Protein AF-A0A1B6AE08-F1 (afdb_monomer)

Secondary structure (DSSP, 8-state):
--------GGG-TTPEEE-TTS-EEEEEEEEEE-TTT--EEEEEEE--SS-----EEE-TT-EEETTEEE-SS-HHHHHTSPP---SS---HHHHHHHHHHHTPPPTT-S---

Nearest PDB structures (foldseek):
  3htr-assembly1_B  TM=7.223E-01  e=6.318E-05  Rhodopseudomonas palustris
  3htr-assembly1_A  TM=7.020E-01  e=1.209E-04  Rhodopseudomonas palustris
  8onw-assembly2_C  TM=7.623E-01  e=2.470E-04  Archaeoglobus fulgidus
  8qzo-assembly3_D  TM=7.519E-01  e=1.972E-03  Archaeoglobus fulgidus
  8qzo-assembly2_B  TM=7.623E-01  e=3.537E-03  Archaeoglobus fulgidus

Radius of gyration: 14.33 Å; Cα contacts (8 Å, |Δi|>4): 167; chains: 1; bounding box: 31×38×47 Å

Foldseek 3Di:
DDDPPDDDVVLQFQAFEAEPVRHTQATWHDFAADPPPRHTFWTFGDRDDDDDAGFIATCVVWDDDPRYIYGHHDSVLRVPHDGDPDDPHCDPVNVVSRCVSVVHDDDQPPDDD

pLDDT: mean 80.39, std 15.84, range [36.41, 95.0]

Sequence (113 aa):
MTAPRSDAPQRLTGLRVVDVHGTKVGTVQQVYRDDATNAPEWITVRTGLLGLKEPFVPLAGARRTGDELHVPHTRGTIRSAPRIDTTDHLDPSAETRLYDHYGIPRPGASGPG

Solvent-accessible surface area (backbone atoms only — not comparable to full-atom values): 7007 Å² total; per-residue (Å²): 134,84,74,83,89,76,81,64,72,85,72,49,57,72,23,36,32,24,20,64,83,71,45,79,52,34,31,30,64,46,78,42,55,40,88,90,77,68,43,72,40,37,31,27,30,46,59,64,98,84,64,98,58,55,30,60,42,65,44,74,80,40,44,79,56,94,66,32,36,38,26,80,45,47,56,64,62,39,73,67,37,75,88,73,97,63,93,87,64,84,50,73,72,59,46,49,54,48,30,64,73,69,71,49,84,62,87,70,76,74,68,84,129

Structure (mmCIF, N/CA/C/O backbone):
data_AF-A0A1B6AE08-F1
#
_entry.id   AF-A0A1B6AE08-F1
#
loop_
_atom_site.group_PDB
_atom_site.id
_atom_site.type_symbol
_atom_site.label_atom_id
_atom_site.label_alt_id
_atom_site.label_comp_id
_atom_site.label_asym_id
_atom_site.label_entity_id
_atom_site.label_seq_id
_atom_site.pdbx_PDB_ins_code
_atom_site.Cartn_x
_atom_site.Cartn_y
_atom_site.Cartn_z
_atom_site.occupancy
_atom_site.B_iso_or_equiv
_atom_site.auth_seq_id
_atom_site.auth_comp_id
_atom_site.auth_asym_id
_atom_site.auth_atom_id
_atom_site.pdbx_PDB_model_num
ATOM 1 N N . MET A 1 1 ? -16.002 26.349 -11.271 1.00 42.97 1 MET A N 1
ATOM 2 C CA . MET A 1 1 ? -16.092 25.617 -9.990 1.00 42.97 1 MET A CA 1
ATOM 3 C C . MET A 1 1 ? -14.791 24.853 -9.810 1.00 42.97 1 MET A C 1
ATOM 5 O O . MET A 1 1 ? -14.484 23.993 -10.622 1.00 42.97 1 MET A O 1
ATOM 9 N N . THR A 1 2 ? -13.974 25.261 -8.843 1.00 42.72 2 THR A N 1
ATOM 10 C CA . THR A 1 2 ? -12.651 24.686 -8.561 1.00 42.72 2 THR A CA 1
ATOM 11 C C . THR A 1 2 ? -12.822 23.285 -7.980 1.00 42.72 2 THR A C 1
ATOM 13 O O . THR A 1 2 ? -13.347 23.149 -6.878 1.00 42.72 2 THR A O 1
ATOM 16 N N . ALA A 1 3 ? -12.407 22.244 -8.706 1.00 41.97 3 ALA A N 1
ATOM 17 C CA . ALA A 1 3 ? -12.255 20.916 -8.117 1.00 41.97 3 ALA A CA 1
ATOM 18 C C . ALA A 1 3 ? -11.240 21.016 -6.964 1.00 41.97 3 ALA A C 1
ATOM 20 O O . ALA A 1 3 ? -10.190 21.643 -7.158 1.00 41.97 3 ALA A O 1
ATOM 21 N N . PRO A 1 4 ? -11.505 20.454 -5.773 1.00 46.47 4 PRO A N 1
ATOM 22 C CA . PRO A 1 4 ? -10.515 20.462 -4.710 1.00 46.47 4 PRO A CA 1
ATOM 23 C C . PRO A 1 4 ? -9.311 19.624 -5.158 1.00 46.47 4 PRO A C 1
ATOM 25 O O . PRO A 1 4 ? -9.337 18.397 -5.136 1.00 46.47 4 PRO A O 1
ATOM 28 N N . ARG A 1 5 ? -8.235 20.295 -5.590 1.00 53.47 5 ARG A N 1
ATOM 29 C CA . ARG A 1 5 ? -6.893 19.709 -5.681 1.00 53.47 5 ARG A CA 1
ATOM 30 C C . ARG A 1 5 ? -6.442 19.437 -4.253 1.00 53.47 5 ARG A C 1
ATOM 32 O O . ARG A 1 5 ? -5.875 20.311 -3.603 1.00 53.47 5 ARG A O 1
ATOM 39 N N . SER A 1 6 ? -6.786 18.286 -3.699 1.00 49.91 6 SER A N 1
ATOM 40 C CA . SER A 1 6 ? -6.437 17.979 -2.312 1.00 49.91 6 SER A CA 1
ATOM 41 C C . SER A 1 6 ? -6.176 16.498 -2.119 1.00 49.91 6 SER A C 1
ATOM 43 O O . SER A 1 6 ? -6.814 15.869 -1.291 1.00 49.91 6 SER A O 1
ATOM 45 N N . ASP A 1 7 ? -5.198 15.953 -2.837 1.00 53.66 7 ASP A N 1
ATOM 46 C CA . ASP A 1 7 ? -4.540 14.732 -2.376 1.00 53.66 7 ASP A CA 1
ATOM 47 C C . ASP A 1 7 ? -3.035 14.855 -2.626 1.00 53.66 7 ASP A C 1
ATOM 49 O O . ASP A 1 7 ? -2.493 14.474 -3.659 1.00 53.66 7 ASP A O 1
ATOM 53 N N . ALA A 1 8 ? -2.362 15.553 -1.707 1.00 53.75 8 ALA A N 1
ATOM 54 C CA . ALA A 1 8 ? -0.910 15.573 -1.696 1.00 53.75 8 ALA A CA 1
ATOM 55 C C . ALA A 1 8 ? -0.424 14.226 -1.115 1.00 53.75 8 ALA A C 1
ATOM 57 O O . ALA A 1 8 ? -0.787 13.925 0.027 1.00 53.75 8 ALA A O 1
ATOM 58 N N . PRO A 1 9 ? 0.428 13.457 -1.822 1.00 53.12 9 PRO A N 1
ATOM 59 C CA . PRO A 1 9 ? 0.909 12.122 -1.417 1.00 53.12 9 PRO A CA 1
ATOM 60 C C . PRO A 1 9 ? 1.508 12.049 -0.007 1.00 53.12 9 PRO A C 1
ATOM 62 O O . PRO A 1 9 ? 1.477 11.013 0.650 1.00 53.12 9 PRO A O 1
ATOM 65 N N . GLN A 1 10 ? 2.020 13.176 0.490 1.00 55.88 10 GLN A N 1
ATOM 66 C CA . GLN A 1 10 ? 2.601 13.328 1.826 1.00 55.88 10 GLN A CA 1
ATOM 67 C C . GLN A 1 10 ? 1.577 13.151 2.966 1.00 55.88 10 GLN A C 1
ATOM 69 O O . GLN A 1 10 ? 1.960 13.100 4.129 1.00 55.88 10 GLN A O 1
ATOM 74 N N . ARG A 1 11 ? 0.275 13.060 2.658 1.00 71.81 11 ARG A N 1
ATOM 75 C CA . ARG A 1 11 ? -0.799 12.909 3.652 1.00 71.81 11 ARG A CA 1
ATOM 76 C C . ARG A 1 11 ? -1.235 11.460 3.891 1.00 71.81 11 ARG A C 1
ATOM 78 O O . ARG A 1 11 ? -2.266 11.270 4.540 1.00 71.81 11 ARG A O 1
ATOM 85 N N . LEU A 1 12 ? -0.527 10.472 3.335 1.00 84.12 12 LEU A N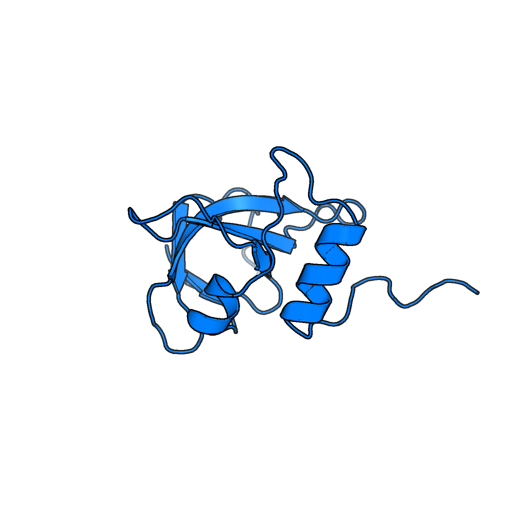 1
ATOM 86 C CA . LEU A 1 12 ? -0.862 9.054 3.509 1.00 84.12 12 LEU A CA 1
ATOM 87 C C . LEU A 1 12 ? -0.197 8.428 4.740 1.00 84.12 12 LEU A C 1
ATOM 89 O O . LEU A 1 12 ? -0.774 7.525 5.341 1.00 84.12 12 LEU A O 1
ATOM 93 N N . THR A 1 13 ? 0.978 8.910 5.148 1.00 90.12 13 THR A N 1
ATOM 94 C CA . THR A 1 13 ? 1.669 8.410 6.343 1.00 90.12 13 THR A CA 1
ATOM 95 C C . THR A 1 13 ? 0.804 8.582 7.591 1.00 90.12 13 THR A C 1
ATOM 97 O O . THR A 1 13 ? 0.214 9.637 7.814 1.00 90.12 13 THR A O 1
ATOM 100 N N . GLY A 1 14 ? 0.716 7.533 8.412 1.00 89.88 14 GLY A N 1
ATOM 101 C CA . GLY A 1 14 ? -0.111 7.515 9.619 1.00 89.88 14 GLY A CA 1
ATOM 102 C C . GLY A 1 14 ? -1.583 7.147 9.397 1.00 89.88 14 GLY A C 1
ATOM 103 O O . GLY A 1 14 ? -2.279 6.878 10.378 1.00 89.88 14 GLY A O 1
ATOM 104 N N . LEU A 1 15 ? -2.064 7.059 8.149 1.00 93.44 15 LEU A N 1
ATOM 105 C CA . LEU A 1 15 ? -3.433 6.616 7.870 1.00 93.44 15 LEU A CA 1
ATOM 106 C C . LEU A 1 15 ? -3.639 5.144 8.241 1.00 93.44 15 LEU A C 1
ATOM 108 O O . LEU A 1 15 ? -2.726 4.316 8.150 1.00 93.44 15 LEU A O 1
ATOM 112 N N . ARG A 1 16 ? -4.866 4.796 8.638 1.00 94.25 16 ARG A N 1
ATOM 113 C CA . ARG A 1 16 ? -5.253 3.402 8.888 1.00 94.25 16 ARG A CA 1
ATOM 114 C C . ARG A 1 16 ? -5.500 2.696 7.565 1.00 94.25 16 ARG A C 1
ATOM 116 O O . ARG A 1 16 ? -6.348 3.129 6.796 1.00 94.25 16 ARG A O 1
ATOM 123 N N . VAL A 1 17 ? -4.813 1.587 7.327 1.00 94.94 17 VAL A N 1
ATOM 124 C CA . VAL A 1 17 ? -5.056 0.767 6.137 1.00 94.94 17 VAL A CA 1
ATOM 125 C C . VAL A 1 17 ? -6.177 -0.220 6.420 1.00 94.94 17 VAL A C 1
ATOM 127 O O . VAL A 1 17 ? -6.123 -0.970 7.404 1.00 94.94 17 VAL A O 1
ATOM 130 N N . VAL A 1 18 ? -7.177 -0.209 5.547 1.00 95.00 18 VAL A N 1
ATOM 131 C CA . VAL A 1 18 ? -8.376 -1.042 5.600 1.00 95.00 18 VAL A CA 1
ATOM 132 C C . VAL A 1 18 ? -8.448 -1.862 4.316 1.00 95.00 18 VAL A C 1
ATOM 134 O O . VAL A 1 18 ? -8.222 -1.336 3.229 1.00 95.00 18 VAL A O 1
ATOM 137 N N . ASP A 1 19 ? -8.700 -3.159 4.447 1.00 94.75 19 ASP A N 1
ATOM 138 C CA . ASP A 1 19 ? -8.770 -4.081 3.316 1.00 94.75 19 ASP A CA 1
ATOM 139 C C . ASP A 1 19 ? -10.125 -4.015 2.587 1.00 94.75 19 ASP A C 1
ATOM 141 O O . ASP A 1 19 ? -11.057 -3.339 3.028 1.00 94.75 19 ASP A O 1
ATOM 145 N N . VAL A 1 20 ? -10.248 -4.759 1.486 1.00 93.94 20 VAL A N 1
ATOM 146 C CA . VAL A 1 20 ? -11.472 -4.814 0.660 1.00 93.94 20 VAL A CA 1
ATOM 147 C C . VAL A 1 20 ? -12.732 -5.266 1.423 1.00 93.94 20 VAL A C 1
ATOM 149 O O . VAL A 1 20 ? -13.849 -4.991 0.994 1.00 93.94 20 VAL A O 1
ATOM 152 N N . HIS A 1 21 ? -12.578 -5.937 2.566 1.00 94.19 21 HIS A N 1
ATOM 153 C CA . HIS A 1 21 ? -13.678 -6.389 3.418 1.00 94.19 21 HIS A CA 1
ATOM 154 C C . HIS A 1 21 ? -13.969 -5.429 4.581 1.00 94.19 21 HIS A C 1
ATOM 156 O O . HIS A 1 21 ? -14.772 -5.756 5.453 1.00 94.19 21 HIS A O 1
ATOM 162 N N . GLY A 1 22 ? -13.313 -4.267 4.641 1.00 92.75 22 GLY A N 1
ATOM 163 C CA . GLY A 1 22 ? -13.437 -3.342 5.768 1.00 92.75 22 GLY A CA 1
ATOM 164 C C . GLY A 1 22 ? -12.602 -3.752 6.988 1.00 92.75 22 GLY A C 1
ATOM 165 O O . GLY A 1 22 ? -12.768 -3.193 8.073 1.00 92.75 22 GLY A O 1
ATOM 166 N N . THR A 1 23 ? -11.695 -4.724 6.850 1.00 93.00 23 THR A N 1
ATOM 167 C CA . THR A 1 23 ? -10.861 -5.206 7.955 1.00 93.00 23 THR A CA 1
ATOM 168 C C . THR A 1 23 ? -9.612 -4.347 8.102 1.00 93.00 23 THR A C 1
ATOM 170 O O . THR A 1 23 ? -8.851 -4.152 7.155 1.00 93.00 23 THR A O 1
ATOM 173 N N . LYS A 1 24 ? -9.326 -3.891 9.327 1.00 92.38 24 LYS A N 1
ATOM 174 C CA . LYS A 1 24 ? -8.083 -3.170 9.625 1.00 92.38 24 LYS A CA 1
ATOM 175 C C . LYS A 1 24 ? -6.857 -4.060 9.385 1.00 92.38 24 LYS A C 1
ATOM 177 O O . LYS A 1 24 ? -6.698 -5.119 9.999 1.00 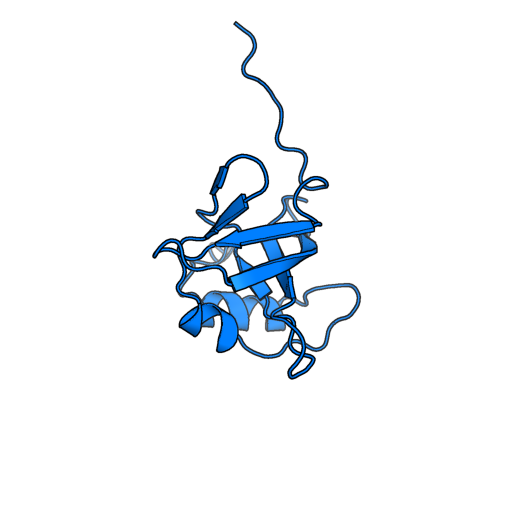92.38 24 LYS A O 1
ATOM 182 N N . VAL A 1 25 ? -5.951 -3.574 8.541 1.00 92.06 25 VAL A N 1
ATOM 183 C CA . VAL A 1 25 ? -4.670 -4.215 8.216 1.00 92.06 25 VAL A CA 1
ATOM 184 C C . VAL A 1 25 ? -3.560 -3.686 9.121 1.00 92.06 25 VAL A C 1
ATOM 186 O O . VAL A 1 25 ? -2.808 -4.473 9.701 1.00 92.06 25 VAL A O 1
ATOM 189 N N . GLY A 1 26 ? -3.476 -2.360 9.264 1.00 92.62 26 GLY A N 1
ATOM 190 C CA . GLY A 1 26 ? -2.385 -1.687 9.966 1.00 92.62 26 GLY A CA 1
ATOM 191 C C . GLY A 1 26 ? -2.384 -0.176 9.746 1.00 92.62 26 GLY A C 1
ATOM 192 O O . GLY A 1 26 ? -3.445 0.431 9.587 1.00 92.62 26 GLY A O 1
ATOM 193 N N . THR A 1 27 ? -1.193 0.417 9.747 1.00 92.94 27 THR A N 1
ATOM 194 C CA . THR A 1 27 ? -0.984 1.858 9.545 1.00 92.94 27 THR A CA 1
ATOM 195 C C . THR A 1 27 ? 0.094 2.094 8.496 1.00 92.94 27 THR A C 1
ATOM 197 O O . THR A 1 27 ? 1.096 1.380 8.493 1.00 92.94 27 THR A O 1
ATOM 200 N N . VAL A 1 28 ? -0.099 3.094 7.635 1.00 93.12 28 VAL A N 1
ATOM 201 C CA . VAL A 1 28 ? 0.905 3.514 6.648 1.00 93.12 28 VAL A CA 1
ATOM 202 C C . VAL A 1 28 ? 2.152 4.041 7.358 1.00 93.12 28 VAL A C 1
ATOM 204 O O . VAL A 1 28 ? 2.050 4.944 8.190 1.00 93.12 28 VAL A O 1
ATOM 207 N N . GLN A 1 29 ? 3.314 3.497 7.011 1.00 89.69 29 GLN A N 1
ATOM 208 C CA . GLN A 1 29 ? 4.618 3.912 7.528 1.00 89.69 29 GLN A CA 1
ATOM 209 C C . GLN A 1 29 ? 5.348 4.815 6.546 1.00 89.69 29 GLN A C 1
ATOM 211 O O . GLN A 1 29 ? 5.669 5.949 6.887 1.00 89.69 29 GLN A O 1
ATOM 216 N N . GLN A 1 30 ? 5.583 4.321 5.332 1.00 89.50 30 GLN A N 1
ATOM 217 C CA . GLN A 1 30 ? 6.290 5.040 4.278 1.00 89.50 30 GLN A CA 1
ATOM 218 C C . GLN A 1 30 ? 5.477 5.037 2.988 1.00 89.50 30 GLN A C 1
ATOM 220 O O . GLN A 1 30 ? 4.618 4.175 2.781 1.00 89.50 30 GLN A O 1
ATOM 225 N N . VAL A 1 31 ? 5.759 6.018 2.134 1.00 89.81 31 VAL A N 1
ATOM 226 C CA . VAL A 1 31 ? 5.172 6.164 0.801 1.00 89.81 31 VAL A CA 1
ATOM 227 C C . VAL A 1 31 ? 6.313 6.174 -0.205 1.00 89.81 31 VAL A C 1
ATOM 229 O O . VAL A 1 31 ? 7.180 7.042 -0.137 1.00 89.81 31 VAL A O 1
ATOM 232 N N . TYR A 1 32 ? 6.282 5.233 -1.139 1.00 88.31 32 TYR A N 1
ATOM 233 C CA . TYR A 1 32 ? 7.223 5.118 -2.244 1.00 88.31 32 TYR A CA 1
ATOM 234 C C . TYR A 1 32 ? 6.555 5.629 -3.515 1.00 88.31 32 TYR A C 1
ATOM 236 O O . TYR A 1 32 ? 5.352 5.438 -3.739 1.00 88.31 32 TYR A O 1
ATOM 244 N N . ARG A 1 33 ? 7.339 6.329 -4.324 1.00 85.81 33 ARG A N 1
ATOM 245 C CA . ARG A 1 33 ? 6.881 6.952 -5.559 1.00 85.81 33 ARG A CA 1
ATOM 246 C C . ARG A 1 33 ? 7.524 6.262 -6.741 1.00 85.81 33 ARG A C 1
ATOM 248 O O . ARG A 1 33 ? 8.647 5.789 -6.618 1.00 85.81 33 ARG A O 1
ATOM 255 N N . ASP A 1 34 ? 6.814 6.273 -7.854 1.00 80.00 34 ASP A N 1
ATOM 256 C CA . ASP A 1 34 ? 7.390 5.925 -9.142 1.00 80.00 34 ASP A CA 1
ATOM 257 C C . ASP A 1 34 ? 8.419 6.989 -9.553 1.00 80.00 34 ASP A C 1
ATOM 259 O O . ASP A 1 34 ? 8.150 8.194 -9.470 1.00 80.00 34 ASP A O 1
ATOM 263 N N . ASP A 1 35 ? 9.591 6.550 -10.004 1.00 77.25 35 ASP A N 1
ATOM 264 C CA . ASP A 1 35 ? 10.695 7.440 -10.372 1.00 77.25 35 ASP A CA 1
ATOM 265 C C . ASP A 1 35 ? 10.386 8.246 -11.645 1.00 77.25 35 ASP A C 1
ATOM 267 O O . ASP A 1 35 ? 10.878 9.366 -11.807 1.00 77.25 35 ASP A O 1
ATOM 271 N N . ALA A 1 36 ? 9.551 7.713 -12.546 1.00 77.25 36 ALA A N 1
ATOM 272 C CA . ALA A 1 36 ? 9.231 8.365 -13.816 1.00 77.25 36 ALA A CA 1
ATOM 273 C C . ALA A 1 36 ? 8.170 9.468 -13.670 1.00 77.25 36 ALA A C 1
ATOM 275 O O . ALA A 1 36 ? 8.287 10.545 -14.257 1.00 77.25 36 ALA A O 1
ATOM 276 N N . THR A 1 37 ? 7.120 9.211 -12.893 1.00 78.50 37 THR A N 1
ATOM 277 C CA . THR A 1 37 ? 5.956 10.095 -12.738 1.00 78.50 37 THR A CA 1
ATOM 278 C C . THR A 1 37 ? 5.975 10.892 -11.439 1.00 78.50 37 THR A C 1
ATOM 280 O O . THR A 1 37 ? 5.225 11.863 -11.308 1.00 78.50 37 THR A O 1
ATOM 283 N N . ASN A 1 38 ? 6.819 10.508 -10.474 1.00 81.25 38 ASN A N 1
ATOM 284 C CA . ASN A 1 38 ? 6.857 11.053 -9.114 1.00 81.25 38 ASN A CA 1
ATOM 285 C C . ASN A 1 38 ? 5.505 10.923 -8.375 1.00 81.25 38 ASN A C 1
ATOM 287 O O . ASN A 1 38 ? 5.241 11.626 -7.390 1.00 81.25 38 ASN A O 1
ATOM 291 N N . ALA A 1 39 ? 4.624 10.044 -8.858 1.00 83.12 39 ALA A N 1
ATOM 292 C CA . ALA A 1 39 ? 3.337 9.754 -8.248 1.00 83.12 39 ALA A CA 1
ATOM 293 C C . ALA A 1 39 ? 3.505 8.704 -7.138 1.00 83.12 39 ALA A C 1
ATOM 295 O O . ALA A 1 39 ? 4.360 7.828 -7.249 1.00 83.12 39 ALA A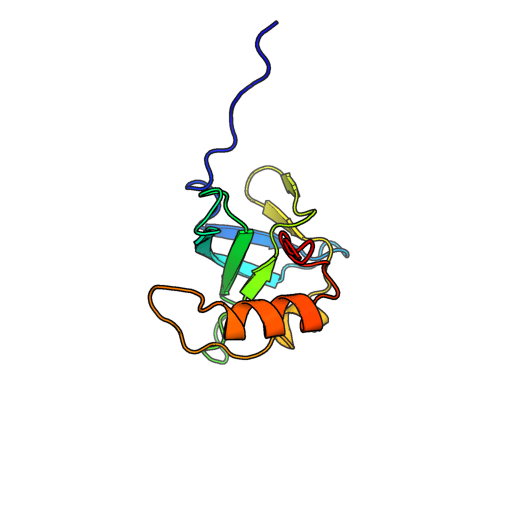 O 1
ATOM 296 N N . PRO A 1 40 ? 2.720 8.774 -6.048 1.00 86.44 40 PRO A N 1
ATOM 297 C CA . PRO A 1 40 ? 2.738 7.738 -5.024 1.00 86.44 40 PRO A CA 1
ATOM 298 C C . PRO A 1 40 ? 2.176 6.437 -5.602 1.00 86.44 40 PRO A C 1
ATOM 300 O O . PRO A 1 40 ? 1.062 6.417 -6.123 1.00 86.44 40 PRO A O 1
ATOM 303 N N . GLU A 1 41 ? 2.918 5.349 -5.461 1.00 88.00 41 GLU A N 1
ATOM 304 C CA . GLU A 1 41 ? 2.518 4.070 -6.048 1.00 88.00 41 GLU A CA 1
ATOM 305 C C . GLU A 1 41 ? 2.445 2.951 -5.023 1.00 88.00 41 GLU A C 1
ATOM 307 O O . GLU A 1 41 ? 1.498 2.162 -5.021 1.00 88.00 41 GLU A O 1
ATOM 312 N N . TRP A 1 42 ? 3.382 2.941 -4.082 1.00 91.81 42 TRP A N 1
ATOM 313 C CA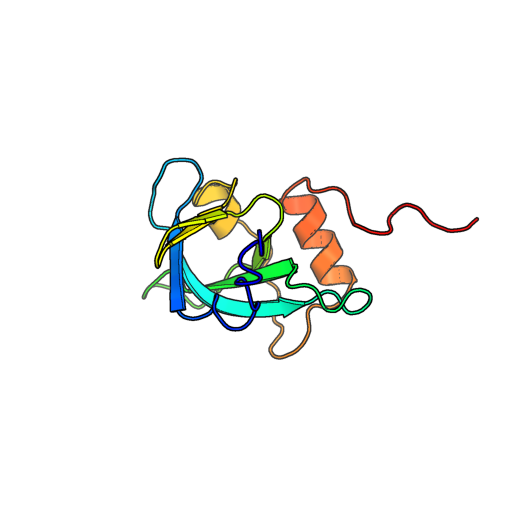 . TRP A 1 42 ? 3.455 1.923 -3.051 1.00 91.81 42 TRP A CA 1
ATOM 314 C C . TRP A 1 42 ? 3.498 2.554 -1.667 1.00 91.81 42 TRP A C 1
ATOM 316 O O . TRP A 1 42 ? 4.001 3.659 -1.464 1.00 91.81 42 TRP A O 1
ATOM 326 N N . ILE A 1 43 ? 2.994 1.826 -0.681 1.00 93.00 43 ILE A N 1
ATOM 327 C CA . ILE A 1 43 ? 3.138 2.167 0.733 1.00 93.00 43 ILE A CA 1
ATOM 328 C C . ILE A 1 43 ? 3.635 0.966 1.518 1.00 93.00 43 ILE A C 1
ATOM 330 O O . ILE A 1 43 ? 3.340 -0.171 1.161 1.00 93.00 43 ILE A O 1
ATOM 334 N N . THR A 1 44 ? 4.311 1.202 2.636 1.00 91.69 44 THR A N 1
ATOM 335 C CA . THR A 1 44 ? 4.567 0.148 3.623 1.00 91.69 44 THR A CA 1
ATOM 336 C C . THR A 1 44 ? 3.566 0.231 4.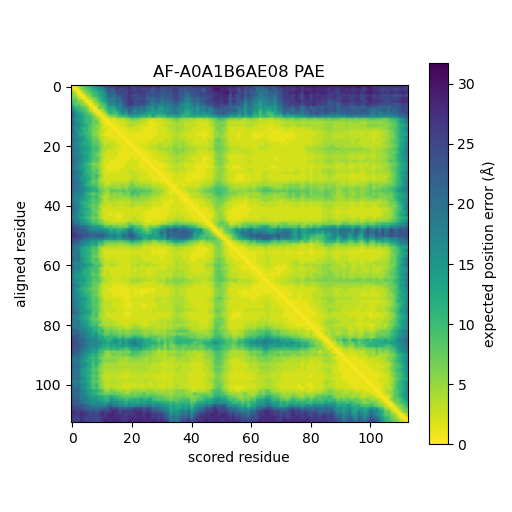762 1.00 91.69 44 THR A C 1
ATOM 338 O O . THR A 1 44 ? 3.194 1.316 5.218 1.00 91.69 44 THR A O 1
ATOM 341 N N . VAL A 1 45 ? 3.099 -0.927 5.229 1.00 91.69 45 VAL A N 1
ATOM 342 C CA . VAL A 1 45 ? 2.079 -1.004 6.282 1.00 91.69 45 VAL A CA 1
ATOM 343 C C . VAL A 1 45 ? 2.637 -1.688 7.517 1.00 91.69 45 VAL A C 1
ATOM 345 O O . VAL A 1 45 ? 2.965 -2.870 7.492 1.00 91.69 45 VAL A O 1
ATOM 348 N N . ARG A 1 46 ? 2.663 -0.989 8.653 1.00 89.31 46 ARG A N 1
ATOM 349 C CA . ARG A 1 46 ? 3.018 -1.607 9.935 1.00 89.31 46 ARG A CA 1
ATOM 350 C C . ARG A 1 46 ? 1.850 -2.416 10.474 1.00 89.31 46 ARG A C 1
ATOM 352 O O . ARG A 1 46 ? 0.816 -1.862 10.856 1.00 89.31 46 ARG A O 1
ATOM 359 N N . THR A 1 47 ? 2.042 -3.730 10.558 1.00 82.19 47 THR A N 1
ATOM 360 C CA . THR A 1 47 ? 1.020 -4.698 10.983 1.00 82.19 47 THR A CA 1
ATOM 361 C C . THR A 1 47 ? 1.163 -5.139 12.456 1.00 82.19 47 THR A C 1
ATOM 363 O O . THR A 1 47 ? 0.985 -6.305 12.780 1.00 82.19 47 THR A O 1
ATOM 366 N N . GLY A 1 48 ? 1.419 -4.216 13.392 1.00 71.44 48 GLY A N 1
ATOM 367 C CA . GLY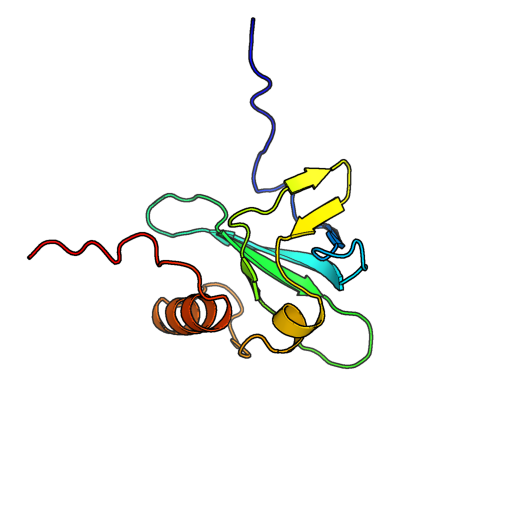 A 1 48 ? 1.398 -4.498 14.846 1.00 71.44 48 GLY A CA 1
ATOM 368 C C . GLY A 1 48 ? 2.544 -5.376 15.405 1.00 71.44 48 GLY A C 1
ATOM 369 O O . GLY A 1 48 ? 3.478 -5.730 14.697 1.00 71.44 48 GLY A O 1
ATOM 370 N N . LEU A 1 49 ? 2.484 -5.681 16.715 1.00 55.19 49 LEU A N 1
ATOM 371 C CA . LEU A 1 49 ? 3.618 -6.019 17.614 1.00 55.19 49 LEU A CA 1
ATOM 372 C C . LEU A 1 49 ? 4.239 -7.436 17.517 1.00 55.19 49 LEU A C 1
ATOM 374 O O . LEU A 1 49 ? 5.030 -7.802 18.380 1.00 55.19 49 LEU A O 1
ATOM 378 N N . LEU A 1 50 ? 3.947 -8.237 16.490 1.00 59.47 50 LEU A N 1
ATOM 379 C CA . LEU A 1 50 ? 4.480 -9.609 16.366 1.00 59.47 50 LEU A CA 1
ATOM 380 C C . LEU A 1 50 ? 5.184 -9.847 15.025 1.00 59.47 50 LEU A C 1
ATOM 382 O O . LEU A 1 50 ? 4.859 -10.762 14.273 1.00 59.47 50 LEU A O 1
ATOM 386 N N . GLY A 1 51 ? 6.201 -9.020 14.772 1.00 52.19 51 GLY A N 1
ATOM 387 C CA . GLY A 1 51 ? 7.247 -9.306 13.794 1.00 52.19 51 GLY A CA 1
ATOM 388 C C . GLY A 1 51 ? 7.271 -8.350 12.610 1.00 52.19 51 GLY A C 1
ATOM 389 O O . GLY A 1 51 ? 6.547 -8.570 11.649 1.00 52.19 51 GLY A O 1
ATOM 390 N N . LEU A 1 52 ? 8.137 -7.332 12.722 1.00 64.56 52 LEU A N 1
ATOM 391 C CA . LEU A 1 52 ? 9.145 -6.783 11.780 1.00 64.56 52 LEU A CA 1
ATOM 392 C C . LEU A 1 52 ? 8.879 -6.700 10.260 1.00 64.56 52 LEU A C 1
ATOM 394 O O . LEU A 1 52 ? 9.743 -6.213 9.540 1.00 64.56 52 LEU A O 1
ATOM 398 N N . LYS A 1 53 ? 7.749 -7.170 9.739 1.00 71.38 53 LYS A N 1
ATOM 399 C CA . LYS A 1 53 ? 7.427 -7.150 8.316 1.00 71.38 53 LYS A CA 1
ATOM 400 C C . LYS A 1 53 ? 6.463 -6.008 8.050 1.00 71.38 53 LYS A C 1
ATOM 402 O O . LYS A 1 53 ? 5.320 -6.015 8.514 1.00 71.38 53 LYS A O 1
ATOM 407 N N . GLU A 1 54 ? 6.948 -5.044 7.286 1.00 86.12 54 GLU A N 1
ATOM 408 C CA . GLU A 1 54 ? 6.158 -3.954 6.737 1.00 86.12 54 GLU A CA 1
ATOM 409 C C . GLU A 1 54 ? 5.871 -4.291 5.266 1.00 86.12 54 GLU A C 1
ATOM 411 O O . GLU A 1 54 ? 6.666 -3.941 4.396 1.00 86.12 54 GLU A O 1
ATOM 416 N N . PRO A 1 55 ? 4.805 -5.062 4.961 1.00 90.00 55 PRO A N 1
ATOM 417 C CA . PRO A 1 55 ? 4.492 -5.401 3.582 1.00 90.00 55 PRO A CA 1
ATOM 418 C C . PRO A 1 55 ? 4.229 -4.144 2.758 1.00 90.00 55 PRO A C 1
ATOM 420 O O . PRO A 1 55 ? 3.595 -3.193 3.230 1.00 90.00 55 PRO A O 1
ATOM 423 N N . PHE A 1 56 ? 4.679 -4.196 1.509 1.00 92.75 56 PHE A N 1
ATOM 424 C CA . PHE A 1 56 ? 4.350 -3.209 0.493 1.00 92.75 56 PHE A CA 1
ATOM 425 C C . PHE A 1 56 ? 2.924 -3.434 0.006 1.00 92.75 56 PHE A C 1
ATOM 427 O O . PHE A 1 56 ? 2.539 -4.572 -0.261 1.00 92.75 56 PHE A O 1
ATOM 434 N N . VAL A 1 57 ? 2.148 -2.362 -0.110 1.00 92.94 57 VAL A N 1
ATOM 435 C CA . VAL A 1 57 ? 0.762 -2.369 -0.588 1.00 92.94 57 VAL A CA 1
ATOM 436 C C . VAL A 1 57 ? 0.631 -1.353 -1.721 1.00 92.94 57 VAL A C 1
ATOM 438 O O . VAL A 1 57 ? 1.093 -0.220 -1.555 1.00 92.94 57 VAL A O 1
ATOM 441 N N . PRO A 1 58 ? 0.024 -1.730 -2.856 1.00 92.75 58 PRO A N 1
ATOM 442 C CA . PRO A 1 58 ? -0.161 -0.823 -3.976 1.00 92.75 58 PRO A CA 1
ATOM 443 C C . PRO A 1 58 ? -1.243 0.209 -3.654 1.00 92.75 58 PRO A C 1
ATOM 44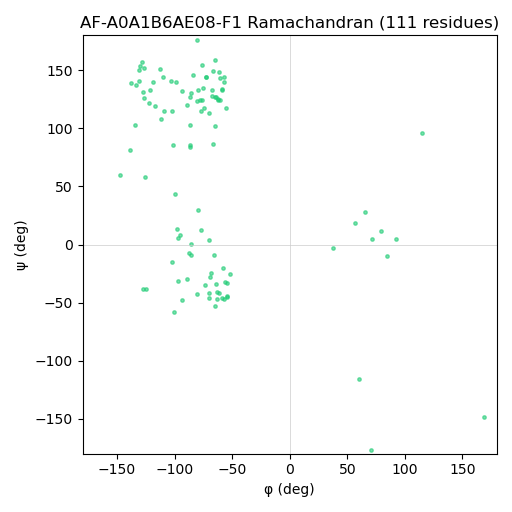5 O O . PRO A 1 58 ? -2.259 -0.091 -3.019 1.00 92.75 58 PRO A O 1
ATOM 448 N N . LEU A 1 59 ? -1.038 1.430 -4.134 1.00 90.88 59 LEU A N 1
ATOM 449 C CA . LEU A 1 59 ? -2.035 2.498 -4.122 1.00 90.88 59 LEU A CA 1
ATOM 450 C C . LEU A 1 59 ? -2.960 2.447 -5.342 1.00 90.88 59 LEU A C 1
ATOM 452 O O . LEU A 1 59 ? -3.972 3.148 -5.369 1.00 90.88 59 LEU A O 1
ATOM 456 N N . ALA A 1 60 ? -2.659 1.601 -6.330 1.00 87.44 60 ALA A N 1
ATOM 457 C CA . ALA A 1 60 ? -3.534 1.349 -7.466 1.00 87.44 60 ALA A CA 1
ATOM 458 C C . ALA A 1 60 ? -4.930 0.910 -6.987 1.00 87.44 60 ALA A C 1
ATOM 460 O O . ALA A 1 60 ? -5.094 -0.105 -6.312 1.00 87.44 60 ALA A O 1
ATOM 461 N N . GLY A 1 61 ? -5.948 1.710 -7.312 1.00 85.56 61 GLY A N 1
ATOM 462 C CA . GLY A 1 61 ? -7.328 1.478 -6.875 1.00 85.56 61 GLY A CA 1
ATOM 463 C C . GLY A 1 61 ? -7.593 1.739 -5.385 1.00 85.56 61 GLY A C 1
ATOM 464 O O . GLY A 1 61 ? -8.709 1.497 -4.926 1.00 85.56 61 GLY A O 1
ATOM 465 N N . ALA A 1 62 ? -6.614 2.240 -4.626 1.00 90.62 62 ALA A N 1
ATOM 466 C CA . ALA A 1 62 ? -6.815 2.630 -3.239 1.00 90.62 62 ALA A CA 1
ATOM 467 C C . ALA A 1 62 ? -7.633 3.925 -3.144 1.00 90.62 62 ALA A C 1
ATOM 469 O O . ALA A 1 62 ? -7.497 4.846 -3.952 1.00 90.62 62 ALA A O 1
ATOM 470 N N . ARG A 1 63 ? -8.481 4.015 -2.118 1.00 89.56 63 ARG A N 1
ATOM 471 C CA . ARG A 1 63 ? -9.330 5.177 -1.858 1.00 89.56 63 ARG A CA 1
ATOM 472 C C . ARG A 1 63 ? -9.142 5.674 -0.438 1.00 89.56 63 ARG A C 1
ATOM 474 O O . ARG A 1 63 ? -9.347 4.942 0.529 1.00 89.56 63 ARG A O 1
ATOM 481 N N . ARG A 1 64 ? -8.839 6.961 -0.305 1.00 88.88 64 ARG A N 1
ATOM 482 C CA . ARG A 1 64 ? -8.834 7.633 0.991 1.00 88.88 64 ARG A CA 1
ATOM 483 C C . ARG A 1 64 ? -10.255 8.009 1.419 1.00 88.88 64 ARG A C 1
ATOM 485 O O . ARG A 1 64 ? -10.999 8.622 0.655 1.00 88.88 64 ARG A O 1
ATOM 492 N N . THR A 1 65 ? -10.590 7.697 2.667 1.00 88.12 65 THR A N 1
ATOM 493 C CA . THR A 1 65 ? -11.824 8.108 3.343 1.00 88.12 65 THR A CA 1
ATOM 494 C C . THR A 1 65 ? -11.472 8.610 4.741 1.00 88.12 65 THR A C 1
ATOM 496 O O . THR A 1 65 ? -11.182 7.823 5.638 1.00 88.12 65 THR A O 1
ATOM 499 N N . GLY A 1 66 ? -11.454 9.934 4.930 1.00 88.69 66 GLY A N 1
ATOM 500 C CA . GLY A 1 66 ? -11.034 10.551 6.194 1.00 88.69 66 GLY A CA 1
ATOM 501 C C . GLY A 1 66 ? -9.586 10.196 6.554 1.00 88.69 66 GLY A C 1
ATOM 502 O O . GLY A 1 66 ? -8.659 10.555 5.817 1.00 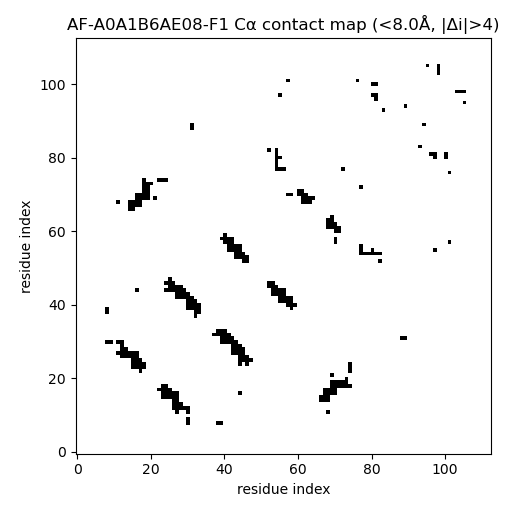88.69 66 GLY A O 1
ATOM 503 N N . ASP A 1 67 ? -9.426 9.471 7.664 1.00 90.44 67 ASP A N 1
ATOM 504 C CA . ASP A 1 67 ? -8.141 8.982 8.189 1.00 90.44 67 ASP A CA 1
ATOM 505 C C . ASP A 1 67 ? -7.847 7.516 7.815 1.00 90.44 67 ASP A C 1
ATOM 507 O O . ASP A 1 67 ? -6.955 6.871 8.378 1.00 90.44 67 ASP A O 1
ATOM 511 N N . GLU A 1 68 ? -8.612 6.973 6.870 1.00 92.31 68 GLU A N 1
ATOM 512 C CA . GLU A 1 68 ? -8.506 5.592 6.418 1.00 92.31 68 GLU A CA 1
ATOM 513 C C . GLU A 1 68 ? -8.142 5.524 4.940 1.00 92.31 68 GLU A C 1
ATOM 515 O O . GLU A 1 68 ? -8.643 6.285 4.111 1.00 92.31 68 GLU A O 1
ATOM 520 N N . LEU A 1 69 ? -7.274 4.578 4.614 1.00 94.19 69 LEU A N 1
ATOM 521 C CA . LEU A 1 69 ? -6.890 4.222 3.264 1.00 94.19 69 LEU A CA 1
ATOM 522 C C . LEU A 1 69 ? -7.434 2.825 2.973 1.00 94.19 69 LEU A C 1
ATOM 524 O O . LEU A 1 69 ? -6.955 1.832 3.521 1.00 94.19 69 LEU A O 1
ATOM 528 N N . HIS A 1 70 ? -8.461 2.771 2.133 1.00 94.12 70 HIS A N 1
ATOM 529 C CA . HIS A 1 70 ? -9.133 1.544 1.723 1.00 94.12 70 HIS A CA 1
ATOM 530 C C . HIS A 1 70 ? -8.438 1.000 0.482 1.00 94.12 70 HIS A C 1
ATOM 532 O O . HIS A 1 70 ? -8.368 1.698 -0.528 1.00 94.12 70 HIS A O 1
ATOM 538 N N . VAL A 1 71 ? -7.905 -0.217 0.555 1.00 93.75 71 VAL A N 1
ATOM 539 C CA . VAL A 1 71 ? -7.156 -0.845 -0.543 1.00 93.75 71 VAL A CA 1
ATOM 540 C C . VAL A 1 71 ? -7.941 -2.012 -1.145 1.00 93.75 71 VAL A C 1
ATOM 542 O O . VAL A 1 71 ? -8.599 -2.749 -0.406 1.00 93.75 71 VAL A O 1
ATOM 545 N N . PRO A 1 72 ? -7.861 -2.244 -2.468 1.00 93.62 72 PRO A N 1
ATOM 546 C CA . PRO A 1 72 ? -8.621 -3.294 -3.152 1.00 93.62 72 PRO A CA 1
ATOM 547 C C . PRO A 1 72 ? -8.000 -4.694 -2.985 1.00 93.62 72 PRO A C 1
ATOM 549 O O . PRO A 1 72 ? -8.130 -5.554 -3.851 1.00 93.62 72 PRO A O 1
ATOM 552 N N . HIS A 1 73 ? -7.318 -4.945 -1.868 1.00 92.62 73 HIS A N 1
ATOM 553 C CA . HIS A 1 73 ? -6.653 -6.211 -1.574 1.00 92.62 73 HIS A CA 1
ATOM 554 C C . HIS A 1 73 ? -7.019 -6.684 -0.176 1.00 92.62 73 HIS A C 1
ATOM 556 O O . HIS A 1 73 ? -7.281 -5.874 0.710 1.00 92.62 73 HIS A O 1
ATOM 562 N N . THR A 1 74 ? -7.035 -8.001 0.029 1.00 93.88 74 THR A N 1
ATOM 563 C CA . THR A 1 74 ? -7.336 -8.587 1.340 1.00 93.88 74 THR A CA 1
ATOM 564 C C . THR A 1 74 ? -6.145 -8.458 2.287 1.00 93.88 74 THR A C 1
ATOM 566 O O . THR A 1 74 ? -4.983 -8.469 1.864 1.00 93.88 74 THR A O 1
ATOM 569 N N . ARG A 1 75 ? -6.407 -8.447 3.599 1.00 91.00 75 ARG A N 1
ATOM 570 C CA . ARG A 1 75 ? -5.347 -8.503 4.619 1.00 91.00 75 ARG A CA 1
ATOM 571 C C . ARG A 1 75 ? -4.408 -9.704 4.438 1.00 91.00 75 ARG A C 1
ATOM 573 O O . ARG A 1 75 ? -3.226 -9.599 4.764 1.00 91.00 75 ARG A O 1
ATOM 580 N N . GLY A 1 76 ? -4.927 -10.836 3.954 1.00 90.44 76 GLY A N 1
ATOM 581 C CA . GLY A 1 76 ? -4.143 -12.042 3.672 1.00 90.44 76 GLY A CA 1
ATOM 582 C C . GLY A 1 76 ? -3.136 -11.811 2.548 1.00 90.44 76 GLY A C 1
ATOM 583 O O . GLY A 1 76 ? -1.941 -11.994 2.762 1.00 90.44 76 GLY A O 1
ATOM 584 N N . THR A 1 77 ? -3.603 -11.309 1.400 1.00 91.81 77 THR A N 1
ATOM 585 C CA . THR A 1 77 ? -2.750 -10.952 0.253 1.00 91.81 77 THR A CA 1
ATOM 586 C C . THR A 1 77 ? -1.645 -9.982 0.661 1.00 91.81 77 THR A C 1
ATOM 588 O O . THR A 1 77 ? -0.486 -10.198 0.319 1.00 91.81 77 THR A O 1
ATOM 591 N N . ILE A 1 78 ? -1.986 -8.961 1.453 1.00 91.38 78 ILE A N 1
ATOM 592 C CA . ILE A 1 78 ? -1.027 -7.961 1.935 1.00 91.38 78 ILE A CA 1
ATOM 593 C C . ILE A 1 78 ? 0.048 -8.598 2.821 1.00 91.38 78 ILE A C 1
ATOM 595 O O . ILE A 1 78 ? 1.235 -8.358 2.639 1.00 91.38 78 ILE A O 1
ATOM 599 N N . ARG A 1 79 ? -0.339 -9.443 3.781 1.00 87.94 79 ARG A N 1
ATOM 600 C CA . ARG A 1 79 ? 0.617 -10.100 4.692 1.00 87.94 79 ARG A CA 1
ATOM 601 C C . ARG A 1 79 ? 1.508 -11.130 3.999 1.00 87.94 79 ARG A C 1
ATOM 603 O O . ARG A 1 79 ? 2.597 -11.405 4.498 1.00 87.94 79 ARG A O 1
ATOM 610 N N . SER A 1 80 ? 1.047 -11.684 2.883 1.00 89.44 80 SER A N 1
ATOM 611 C CA . SER A 1 80 ? 1.799 -12.621 2.050 1.00 89.44 80 SER A CA 1
ATOM 612 C C . SER A 1 80 ? 2.699 -11.939 1.020 1.00 89.44 80 SER A C 1
ATOM 614 O O . SER A 1 80 ? 3.367 -12.648 0.272 1.00 89.44 80 SER A O 1
ATOM 616 N N . ALA A 1 81 ? 2.727 -10.601 0.967 1.00 89.31 81 ALA A N 1
ATOM 617 C CA . ALA A 1 81 ? 3.589 -9.872 0.046 1.00 89.31 81 ALA A CA 1
ATOM 618 C C . ALA A 1 81 ? 5.070 -10.251 0.237 1.00 89.31 81 ALA A C 1
ATOM 620 O O . ALA A 1 81 ? 5.507 -10.501 1.372 1.00 89.31 81 ALA A O 1
ATOM 621 N N . PRO A 1 82 ? 5.855 -10.300 -0.858 1.00 85.31 82 PRO A N 1
ATOM 622 C CA . PRO A 1 82 ? 7.273 -10.610 -0.787 1.00 85.31 82 PRO A CA 1
ATOM 623 C C . PRO A 1 82 ? 7.990 -9.627 0.141 1.00 85.31 82 PRO A C 1
ATOM 625 O O . PRO A 1 82 ? 7.720 -8.426 0.152 1.00 85.31 82 PRO A O 1
ATOM 628 N N . ARG A 1 83 ? 8.920 -10.155 0.941 1.00 80.56 83 ARG A N 1
ATOM 629 C CA . ARG A 1 83 ? 9.755 -9.332 1.813 1.00 80.56 83 ARG A CA 1
ATOM 630 C C . ARG A 1 83 ? 10.798 -8.625 0.955 1.00 80.56 83 ARG A C 1
ATOM 632 O O . ARG A 1 83 ? 11.636 -9.291 0.351 1.00 80.56 83 ARG A O 1
ATOM 639 N N . ILE A 1 84 ? 10.737 -7.302 0.937 1.00 81.75 84 ILE A N 1
ATOM 640 C CA . ILE A 1 84 ? 11.742 -6.451 0.312 1.00 81.75 84 ILE A CA 1
ATOM 641 C C . ILE A 1 84 ? 12.498 -5.764 1.445 1.00 81.75 84 ILE A C 1
ATOM 643 O O . ILE A 1 84 ? 11.906 -5.013 2.217 1.00 81.75 84 ILE A O 1
ATOM 647 N N . ASP A 1 85 ? 13.784 -6.068 1.578 1.00 73.06 85 ASP A N 1
ATOM 648 C CA . ASP A 1 85 ? 14.655 -5.393 2.534 1.00 73.06 85 ASP A CA 1
ATOM 649 C C . ASP A 1 85 ? 15.214 -4.137 1.848 1.00 73.06 85 ASP A C 1
ATOM 651 O O . ASP A 1 85 ? 16.284 -4.165 1.249 1.00 73.06 85 ASP A O 1
ATOM 655 N N . THR A 1 86 ? 14.445 -3.047 1.881 1.00 69.38 86 THR A N 1
ATOM 656 C CA . THR A 1 86 ? 14.897 -1.734 1.410 1.00 69.38 86 THR A CA 1
ATOM 657 C C . THR A 1 86 ? 14.543 -0.643 2.409 1.00 69.38 86 THR A C 1
ATOM 659 O O . THR A 1 86 ? 13.446 -0.633 2.970 1.00 69.38 86 THR A O 1
ATOM 662 N N . THR A 1 87 ? 15.486 0.268 2.634 1.00 64.38 87 THR A N 1
ATOM 663 C CA . THR A 1 87 ? 15.334 1.384 3.575 1.00 64.38 87 THR A CA 1
ATOM 664 C C . THR A 1 87 ? 14.903 2.669 2.871 1.00 64.38 87 THR A C 1
ATOM 666 O O . THR A 1 87 ? 14.158 3.446 3.458 1.00 64.38 87 THR A O 1
ATOM 669 N N . ASP A 1 88 ? 15.315 2.863 1.612 1.00 67.44 88 ASP A N 1
ATOM 670 C CA . ASP A 1 88 ? 15.196 4.154 0.918 1.00 67.44 88 ASP A CA 1
ATOM 671 C C . ASP A 1 88 ? 14.500 4.065 -0.451 1.00 67.44 88 ASP A C 1
ATOM 673 O O . ASP A 1 88 ? 13.694 4.934 -0.774 1.00 67.44 88 ASP A O 1
ATOM 677 N N . HIS A 1 89 ? 14.744 3.015 -1.248 1.00 74.81 89 HIS A N 1
ATOM 678 C CA . HIS A 1 89 ? 14.235 2.931 -2.627 1.00 74.81 89 HIS A CA 1
ATOM 679 C C . HIS A 1 89 ? 13.709 1.543 -2.985 1.00 74.81 89 HIS A C 1
ATOM 681 O O . HIS A 1 89 ? 14.314 0.528 -2.652 1.00 74.81 89 HIS A O 1
ATOM 687 N N . LEU A 1 90 ? 12.584 1.485 -3.691 1.00 82.00 90 LEU A N 1
ATOM 688 C CA . LEU A 1 90 ? 12.057 0.227 -4.203 1.00 82.00 90 LEU A CA 1
ATOM 689 C C . LEU A 1 90 ? 12.703 -0.069 -5.561 1.00 82.00 90 LEU A C 1
ATOM 691 O O . LEU A 1 90 ? 12.333 0.532 -6.561 1.00 82.00 90 LEU A O 1
ATOM 695 N N . ASP A 1 91 ? 13.678 -0.979 -5.592 1.00 82.25 91 ASP A N 1
ATOM 696 C CA . ASP A 1 91 ? 14.359 -1.333 -6.840 1.00 82.25 91 ASP A CA 1
ATOM 697 C C . ASP A 1 91 ? 13.388 -1.927 -7.883 1.00 82.25 91 ASP A C 1
ATOM 699 O O . ASP A 1 91 ? 12.491 -2.696 -7.516 1.00 82.25 91 ASP A O 1
ATOM 703 N N . PRO A 1 92 ? 13.625 -1.728 -9.196 1.00 82.38 92 PRO A N 1
ATOM 704 C CA . PRO A 1 92 ? 12.726 -2.209 -10.257 1.00 82.38 92 PRO A CA 1
ATOM 705 C C . PRO A 1 92 ? 12.444 -3.722 -10.221 1.00 82.38 92 PRO A C 1
ATOM 707 O O . PRO A 1 92 ? 11.366 -4.204 -10.580 1.00 82.38 92 PRO A O 1
ATOM 710 N N . SER A 1 93 ? 13.427 -4.512 -9.778 1.00 84.06 93 SER A N 1
ATOM 711 C CA . SER A 1 93 ? 13.283 -5.966 -9.645 1.00 84.06 93 SER A CA 1
ATOM 712 C C . SER A 1 93 ? 12.403 -6.372 -8.457 1.00 84.06 93 SER A C 1
ATOM 714 O O . SER A 1 93 ? 11.652 -7.345 -8.552 1.00 84.06 93 SER A O 1
ATOM 716 N N . ALA A 1 94 ? 12.462 -5.622 -7.354 1.00 86.38 94 ALA A N 1
ATOM 717 C CA . ALA A 1 94 ? 11.581 -5.797 -6.207 1.00 86.38 94 ALA A CA 1
ATOM 718 C C . ALA A 1 94 ? 10.155 -5.372 -6.561 1.00 86.38 94 ALA A C 1
ATOM 720 O O . ALA A 1 94 ? 9.202 -6.088 -6.255 1.00 86.38 94 ALA A O 1
ATOM 721 N N . GLU A 1 95 ? 10.029 -4.262 -7.282 1.00 86.94 95 GLU A N 1
ATOM 722 C CA . GLU A 1 95 ? 8.761 -3.762 -7.785 1.00 86.94 95 GLU A CA 1
ATOM 723 C C . GLU A 1 95 ? 8.063 -4.780 -8.693 1.00 86.94 95 GLU A C 1
ATOM 725 O O . GLU A 1 95 ? 6.898 -5.108 -8.487 1.00 86.94 95 GLU A O 1
ATOM 730 N N . THR A 1 96 ? 8.803 -5.388 -9.626 1.00 86.75 96 THR A N 1
ATOM 731 C CA . THR A 1 96 ? 8.278 -6.448 -10.504 1.00 86.75 96 THR A CA 1
ATOM 732 C C . THR A 1 96 ? 7.666 -7.597 -9.699 1.00 86.75 96 THR A C 1
ATOM 734 O O . THR A 1 96 ? 6.547 -8.018 -9.978 1.00 86.75 96 THR A O 1
ATOM 737 N N . ARG A 1 97 ? 8.345 -8.057 -8.640 1.00 89.50 97 ARG A N 1
ATOM 738 C CA . ARG A 1 97 ? 7.817 -9.119 -7.766 1.00 89.50 97 ARG A CA 1
ATOM 739 C C . ARG A 1 97 ? 6.549 -8.694 -7.029 1.00 89.50 97 ARG A C 1
ATOM 741 O O . ARG A 1 97 ? 5.691 -9.535 -6.771 1.00 89.50 97 ARG A O 1
ATOM 748 N N . LEU A 1 98 ? 6.437 -7.419 -6.659 1.00 91.12 98 LEU A N 1
ATOM 749 C CA . LEU A 1 98 ? 5.238 -6.880 -6.023 1.00 91.12 98 LEU A CA 1
ATOM 750 C C . LEU A 1 98 ? 4.075 -6.810 -7.014 1.00 91.12 98 LEU A C 1
ATOM 752 O O . LEU A 1 98 ? 2.986 -7.274 -6.683 1.00 91.12 98 LEU A O 1
ATOM 756 N N . TYR A 1 99 ? 4.299 -6.315 -8.231 1.00 89.81 99 TYR A N 1
ATOM 757 C CA . TYR A 1 99 ? 3.278 -6.324 -9.281 1.00 89.81 99 TYR A CA 1
ATOM 758 C C . TYR A 1 99 ? 2.773 -7.730 -9.581 1.00 89.81 99 TYR A C 1
ATOM 760 O O . TYR A 1 99 ? 1.560 -7.943 -9.597 1.00 89.81 99 TYR A O 1
ATOM 768 N N . ASP A 1 100 ? 3.686 -8.690 -9.743 1.00 90.31 100 ASP A N 1
ATOM 769 C CA . ASP A 1 100 ? 3.343 -10.088 -9.999 1.00 90.31 100 ASP A CA 1
ATOM 770 C C . ASP A 1 100 ? 2.525 -10.681 -8.839 1.00 90.31 100 ASP A C 1
ATOM 772 O O . ASP A 1 100 ? 1.523 -11.358 -9.064 1.00 90.31 100 ASP A O 1
ATOM 776 N N . HIS A 1 101 ? 2.899 -10.377 -7.589 1.00 92.00 101 HIS A N 1
ATOM 777 C CA . HIS A 1 101 ? 2.173 -10.820 -6.391 1.00 92.00 101 HIS A CA 1
ATOM 778 C C . HIS A 1 101 ? 0.750 -10.253 -6.307 1.00 92.00 101 HIS A C 1
ATOM 780 O O . HIS A 1 101 ? -0.180 -10.961 -5.921 1.00 92.00 101 HIS A O 1
ATOM 786 N N . TYR A 1 102 ? 0.569 -8.978 -6.655 1.00 90.19 102 TYR A N 1
ATOM 787 C CA . TYR A 1 102 ? -0.735 -8.311 -6.612 1.00 90.19 102 TYR A CA 1
ATOM 788 C C . TYR A 1 102 ? -1.560 -8.483 -7.897 1.00 90.19 102 TYR A C 1
ATOM 790 O O . TYR A 1 102 ? -2.731 -8.101 -7.913 1.00 90.19 102 TYR A O 1
ATOM 798 N N . GLY A 1 103 ? -0.982 -9.068 -8.952 1.00 88.12 103 GLY A N 1
ATOM 799 C CA . GLY A 1 103 ? -1.625 -9.237 -10.256 1.00 88.12 103 GLY A CA 1
ATOM 800 C C . GLY A 1 103 ? -1.918 -7.910 -10.963 1.00 88.12 103 GLY A C 1
ATOM 801 O O . GLY A 1 103 ? -2.888 -7.816 -11.715 1.00 88.12 103 GLY A O 1
ATOM 802 N N . ILE A 1 104 ? -1.124 -6.870 -10.689 1.00 86.31 104 ILE A N 1
ATOM 803 C CA . ILE A 1 104 ? -1.323 -5.524 -11.236 1.00 86.31 104 ILE A CA 1
ATOM 804 C C . ILE A 1 104 ? -0.488 -5.375 -12.515 1.00 86.31 104 ILE A C 1
ATOM 806 O O . ILE A 1 104 ? 0.698 -5.712 -12.509 1.00 86.31 104 ILE A O 1
ATOM 810 N N . PRO A 1 105 ? -1.067 -4.859 -13.615 1.00 77.94 105 PRO A N 1
ATOM 811 C CA . PRO A 1 105 ? -0.301 -4.578 -14.819 1.00 77.94 105 PRO A CA 1
ATOM 812 C C . PRO A 1 105 ? 0.725 -3.479 -14.540 1.00 77.94 105 PRO A C 1
ATOM 814 O O . PRO A 1 105 ? 0.376 -2.398 -14.069 1.00 77.94 105 PRO A O 1
ATOM 817 N N . ARG A 1 106 ? 1.989 -3.756 -14.865 1.00 70.75 106 ARG A N 1
ATOM 818 C CA . ARG A 1 106 ? 3.083 -2.797 -14.699 1.00 70.75 106 ARG A CA 1
ATOM 819 C C . ARG A 1 106 ? 2.855 -1.551 -15.561 1.00 70.75 106 ARG A C 1
ATOM 821 O O . ARG A 1 106 ? 2.730 -1.699 -16.786 1.00 70.75 106 ARG A O 1
ATOM 828 N N . PRO A 1 107 ? 2.862 -0.337 -14.986 1.00 64.31 107 PRO A N 1
ATOM 829 C CA . PRO A 1 107 ? 2.998 0.867 -15.788 1.00 64.31 107 PRO A CA 1
ATOM 830 C C . PRO A 1 107 ? 4.349 0.800 -16.517 1.00 64.31 107 PRO A C 1
ATOM 832 O O . PRO A 1 107 ? 5.386 0.545 -15.917 1.00 64.31 107 PRO A O 1
ATOM 835 N N . GLY A 1 108 ? 4.336 0.915 -17.847 1.00 60.50 108 GLY A N 1
ATOM 836 C CA . GLY A 1 108 ? 5.560 0.843 -18.659 1.00 60.50 108 GLY A CA 1
ATOM 837 C C . GLY A 1 108 ? 5.953 -0.542 -19.195 1.00 60.50 108 GLY A C 1
ATOM 838 O O . GLY A 1 108 ? 6.953 -0.640 -19.899 1.00 60.50 108 GLY A O 1
ATOM 839 N N . ALA A 1 109 ? 5.152 -1.601 -19.000 1.00 53.19 109 ALA A N 1
ATOM 840 C CA . ALA A 1 109 ? 5.313 -2.840 -19.786 1.00 53.19 109 ALA A CA 1
ATOM 841 C C . ALA A 1 109 ? 4.898 -2.690 -21.271 1.00 53.19 109 ALA A C 1
ATOM 843 O O . 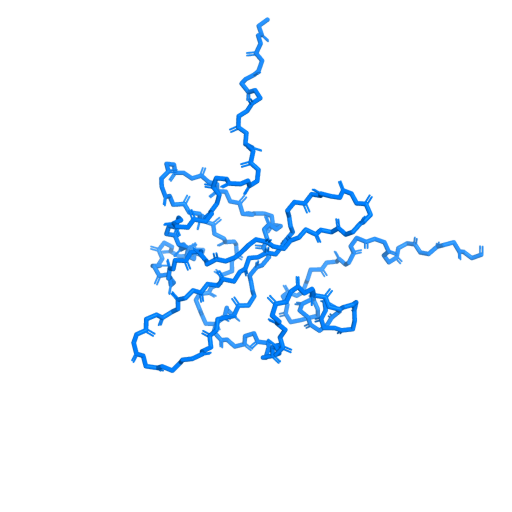ALA A 1 109 ? 4.950 -3.652 -22.036 1.00 53.19 109 ALA A O 1
ATOM 844 N N . SER A 1 110 ? 4.529 -1.480 -21.694 1.00 46.12 110 SER A N 1
ATOM 845 C CA . SER A 1 110 ? 4.534 -1.063 -23.096 1.00 46.12 110 SER A CA 1
ATOM 846 C C . SER A 1 110 ? 5.936 -0.545 -23.436 1.00 46.12 110 SER A C 1
ATOM 848 O O . SER A 1 110 ? 6.207 0.647 -23.304 1.00 46.12 110 SER A O 1
ATOM 850 N N . GLY A 1 111 ? 6.852 -1.441 -23.804 1.00 36.41 111 GLY A N 1
ATOM 851 C CA . GLY A 1 111 ? 8.192 -1.051 -24.256 1.00 36.41 111 GLY A CA 1
ATOM 852 C C . GLY A 1 111 ? 8.162 -0.254 -25.570 1.00 36.41 111 GLY A C 1
ATOM 853 O O . GLY A 1 111 ? 7.201 -0.379 -26.333 1.00 36.41 111 GLY A O 1
ATOM 854 N N . PRO A 1 112 ? 9.206 0.527 -25.897 1.00 44.91 112 PRO A N 1
ATOM 855 C CA . PRO A 1 112 ? 9.534 0.781 -27.287 1.00 44.91 112 PRO A CA 1
ATOM 856 C C . PRO A 1 112 ? 10.317 -0.427 -27.821 1.00 44.91 112 PRO A C 1
ATOM 858 O O . PRO A 1 112 ? 11.328 -0.832 -27.242 1.00 44.91 112 PRO A O 1
ATOM 861 N N . GLY A 1 113 ? 9.801 -1.029 -28.892 1.00 36.94 113 GLY A N 1
ATOM 862 C CA . GLY A 1 113 ? 10.626 -1.823 -29.804 1.00 36.94 113 GLY A CA 1
ATOM 863 C C . GLY A 1 113 ? 11.588 -0.948 -30.596 1.00 36.94 113 GLY A C 1
ATOM 864 O O . GLY A 1 113 ? 11.417 0.294 -30.576 1.00 36.94 113 GLY A O 1
#

Mean predicted aligned error: 7.9 Å